Protein AF-A0A7K2Q3U7-F1 (afdb_monomer_lite)

Sequence (78 aa):
VSEAAAELAAQKVERERIARRKAERQAPVEAGAKLSGKAADLLAAVRAVESGEKPSPVYFDEAPVAPRRAAEAPAAPR

Structure (mmCIF, N/CA/C/O backbone):
data_AF-A0A7K2Q3U7-F1
#
_entry.id   AF-A0A7K2Q3U7-F1
#
loop_
_atom_site.group_PDB
_atom_site.id
_atom_site.type_symbol
_atom_site.label_atom_id
_atom_site.label_alt_id
_atom_site.label_comp_id
_atom_site.label_asym_id
_atom_site.label_entity_id
_atom_site.label_seq_id
_atom_site.pdbx_PDB_ins_code
_atom_site.Cartn_x
_atom_site.Cartn_y
_atom_site.Cartn_z
_atom_site.occupancy
_atom_site.B_iso_or_equiv
_atom_site.auth_seq_id
_atom_site.auth_comp_id
_atom_site.auth_asym_id
_atom_site.auth_atom_id
_atom_site.pdbx_PDB_model_num
ATOM 1 N N . VAL A 1 1 ? -27.397 -6.168 28.293 1.00 66.06 1 VAL A N 1
ATOM 2 C CA . VAL A 1 1 ? -26.953 -5.004 27.486 1.00 66.06 1 VAL A CA 1
ATOM 3 C C . VAL A 1 1 ? -27.803 -4.997 26.226 1.00 66.06 1 VAL A C 1
ATOM 5 O O . VAL A 1 1 ? -27.968 -6.070 25.664 1.00 66.06 1 VAL A O 1
ATOM 8 N N . SER A 1 2 ? -28.428 -3.876 25.857 1.00 91.12 2 SER A N 1
ATOM 9 C CA . SER A 1 2 ? -29.269 -3.798 24.650 1.00 91.12 2 SER A CA 1
ATOM 10 C C . SER A 1 2 ? -28.417 -3.757 23.378 1.00 91.12 2 SER A C 1
ATOM 12 O O . SER A 1 2 ? -27.261 -3.335 23.424 1.00 91.12 2 SER A O 1
ATOM 14 N N . GLU A 1 3 ? -28.985 -4.158 22.241 1.00 93.56 3 GLU A N 1
ATOM 15 C CA . GLU A 1 3 ? -28.302 -4.147 20.935 1.00 93.56 3 GLU A CA 1
ATOM 16 C C . GLU A 1 3 ? -27.775 -2.752 20.571 1.00 93.56 3 GLU A C 1
ATOM 18 O O . GLU A 1 3 ? -26.602 -2.601 20.239 1.00 93.56 3 GLU A O 1
ATOM 23 N N . ALA A 1 4 ? -28.580 -1.706 20.785 1.00 95.00 4 ALA A N 1
ATOM 24 C CA . ALA A 1 4 ? -28.166 -0.320 20.555 1.00 95.00 4 ALA A CA 1
ATOM 25 C C . ALA A 1 4 ? -26.925 0.088 21.379 1.00 95.00 4 ALA A C 1
ATOM 27 O O . ALA A 1 4 ? -26.059 0.826 20.906 1.00 95.00 4 ALA A O 1
ATOM 28 N N . ALA A 1 5 ? -26.804 -0.404 22.617 1.00 95.12 5 ALA A N 1
ATOM 29 C CA . ALA A 1 5 ? -25.630 -0.137 23.445 1.00 95.12 5 ALA A CA 1
ATOM 30 C C . ALA A 1 5 ? -24.389 -0.896 22.942 1.00 95.12 5 ALA A C 1
ATOM 32 O O . ALA A 1 5 ? -23.277 -0.367 23.014 1.00 95.12 5 ALA A O 1
ATOM 33 N N . ALA A 1 6 ? -24.574 -2.104 22.403 1.00 95.62 6 ALA A N 1
ATOM 34 C CA . ALA A 1 6 ? -23.500 -2.879 21.789 1.00 95.62 6 ALA A CA 1
ATOM 35 C C . ALA A 1 6 ? -22.985 -2.217 20.497 1.00 95.62 6 ALA A C 1
ATOM 37 O O . ALA A 1 6 ? -21.773 -2.101 20.315 1.00 95.62 6 ALA A O 1
ATOM 38 N N . GLU A 1 7 ? -23.875 -1.699 19.647 1.00 94.75 7 GLU A N 1
ATOM 39 C CA . GLU A 1 7 ? -23.493 -0.966 18.432 1.00 94.75 7 GLU A CA 1
ATOM 40 C C . GLU A 1 7 ? -22.704 0.308 18.746 1.00 94.75 7 GLU A C 1
ATOM 42 O O . GLU A 1 7 ? -21.667 0.574 18.134 1.00 94.75 7 GLU A O 1
ATOM 47 N N . LEU A 1 8 ? -23.141 1.083 19.743 1.00 96.50 8 LEU A N 1
ATOM 48 C CA . LEU A 1 8 ? -22.418 2.280 20.176 1.00 96.50 8 LEU A CA 1
ATOM 49 C C . LEU A 1 8 ? -21.018 1.947 20.708 1.00 96.50 8 LEU A C 1
ATOM 51 O O . LEU A 1 8 ? -20.069 2.689 20.446 1.00 96.50 8 LEU A O 1
ATOM 55 N N . ALA A 1 9 ? -20.868 0.841 21.441 1.00 97.12 9 ALA A N 1
ATOM 56 C CA . ALA A 1 9 ? -19.563 0.375 21.901 1.00 97.12 9 ALA A CA 1
ATOM 57 C C . ALA A 1 9 ? -18.663 -0.037 20.722 1.00 97.12 9 ALA A C 1
ATOM 59 O O . ALA A 1 9 ? -17.504 0.377 20.668 1.00 97.12 9 ALA A O 1
ATOM 60 N N . ALA A 1 10 ? -19.201 -0.769 19.740 1.00 97.06 10 ALA A N 1
ATOM 61 C CA . ALA A 1 10 ? -18.468 -1.168 18.539 1.00 97.06 10 ALA A CA 1
ATOM 62 C C . ALA A 1 10 ? -17.983 0.044 17.723 1.00 97.06 10 ALA A C 1
ATOM 64 O O . ALA A 1 10 ? -16.825 0.093 17.306 1.00 97.06 10 ALA A O 1
ATOM 65 N N . GLN A 1 11 ? -18.827 1.069 17.565 1.00 98.00 11 GLN A N 1
ATOM 66 C CA . GLN A 1 11 ? -18.454 2.301 16.866 1.00 98.00 11 GLN A CA 1
ATOM 67 C C . GLN A 1 11 ? -17.306 3.052 17.554 1.00 98.00 11 GLN A C 1
ATOM 69 O O . GLN A 1 11 ? -16.431 3.592 16.873 1.00 98.00 11 GLN A O 1
ATOM 74 N N . LYS A 1 12 ? -17.286 3.095 18.893 1.00 98.19 12 LYS A N 1
ATOM 75 C CA . LYS A 1 12 ? -16.192 3.727 19.652 1.00 98.19 12 LYS A CA 1
ATOM 76 C C . LYS A 1 12 ? -14.869 3.014 19.403 1.00 98.19 12 LYS A C 1
ATOM 78 O O . LYS A 1 12 ? -13.895 3.668 19.039 1.00 98.19 12 LYS A O 1
ATOM 83 N N . VAL A 1 13 ? -14.869 1.684 19.501 1.00 98.12 13 VAL A N 1
ATOM 84 C CA . VAL A 1 13 ? -13.681 0.859 19.240 1.00 98.12 13 VAL A CA 1
ATOM 85 C C . VAL A 1 13 ? -13.159 1.078 17.819 1.00 98.12 13 VAL A C 1
ATOM 87 O O . VAL A 1 13 ? -11.955 1.243 17.620 1.00 98.12 13 VAL A O 1
ATOM 90 N N . GLU A 1 14 ? -14.041 1.129 16.820 1.00 98.19 14 GLU A N 1
ATOM 91 C CA . GLU A 1 14 ? -13.620 1.352 15.435 1.00 98.19 14 GLU A CA 1
ATOM 92 C C . GLU A 1 14 ? -13.045 2.760 15.225 1.00 98.19 14 GLU A C 1
ATOM 94 O O . GLU A 1 14 ? -11.993 2.924 14.603 1.00 98.19 14 GLU A O 1
ATOM 99 N N . ARG A 1 15 ? -13.662 3.792 15.817 1.00 98.19 15 ARG A N 1
ATOM 100 C CA . ARG A 1 15 ? -13.115 5.157 15.784 1.00 98.19 15 ARG A CA 1
ATOM 101 C C . ARG A 1 15 ? -11.741 5.244 16.439 1.00 98.19 15 ARG A C 1
ATOM 103 O O . ARG A 1 15 ? -10.860 5.898 15.885 1.00 98.19 15 ARG A O 1
ATOM 110 N N . GLU A 1 16 ? -11.537 4.575 17.570 1.00 9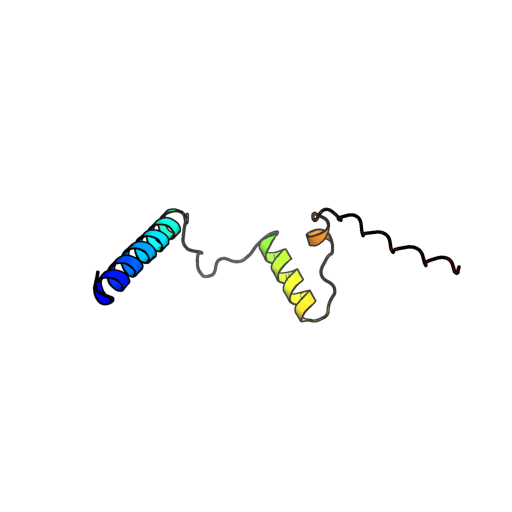8.00 16 GLU A N 1
ATOM 111 C CA . GLU A 1 16 ? -10.239 4.517 18.249 1.00 98.00 16 GLU A CA 1
ATOM 112 C C . GLU A 1 16 ? -9.172 3.827 17.386 1.00 98.00 16 GLU A C 1
ATOM 114 O O . GLU A 1 16 ? -8.045 4.319 17.286 1.00 98.00 16 GLU A O 1
ATOM 119 N N . ARG A 1 17 ? -9.521 2.734 16.691 1.00 97.75 17 ARG A N 1
ATOM 120 C CA . ARG A 1 17 ? -8.622 2.059 15.737 1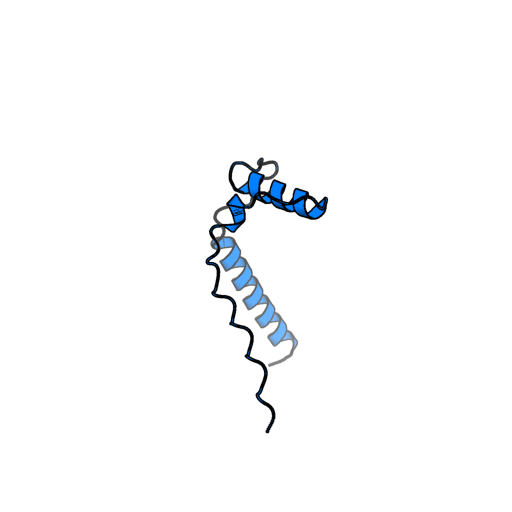.00 97.75 17 ARG A CA 1
ATOM 121 C C . ARG A 1 17 ? -8.238 2.964 14.571 1.00 97.75 17 ARG A C 1
ATOM 123 O O . ARG A 1 17 ? -7.062 3.035 14.212 1.00 97.75 17 ARG A O 1
ATOM 130 N N . ILE A 1 18 ? -9.208 3.678 14.001 1.00 96.38 18 ILE A N 1
ATOM 131 C CA . ILE A 1 18 ? -8.968 4.635 12.915 1.00 96.38 18 ILE A CA 1
ATOM 132 C C . ILE A 1 18 ? -8.078 5.782 13.402 1.00 96.38 18 ILE A C 1
ATOM 134 O O . ILE A 1 18 ? -7.135 6.152 12.704 1.00 96.38 18 ILE A O 1
ATOM 138 N N . ALA A 1 19 ? -8.347 6.334 14.587 1.00 95.75 19 ALA A N 1
ATOM 139 C CA . ALA A 1 19 ? -7.552 7.411 15.169 1.00 95.75 19 ALA A CA 1
ATOM 140 C C . ALA A 1 19 ? -6.097 6.978 15.385 1.00 95.75 19 ALA A C 1
ATOM 142 O O . ALA A 1 19 ? -5.185 7.695 14.978 1.00 95.75 19 ALA A O 1
ATOM 143 N N . ARG A 1 20 ? -5.880 5.770 15.921 1.00 95.94 20 ARG A N 1
ATOM 144 C CA . ARG A 1 20 ? -4.541 5.193 16.089 1.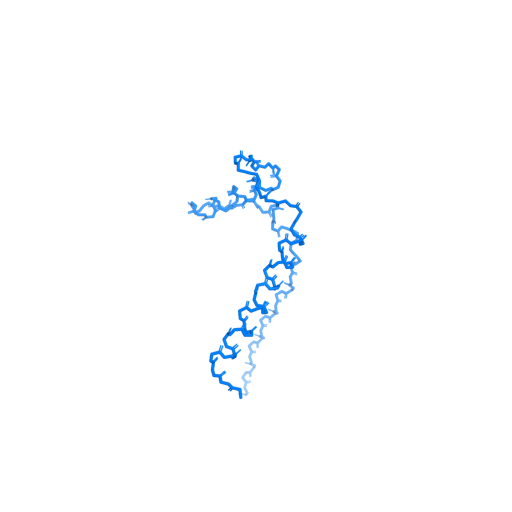00 95.94 20 ARG A CA 1
ATOM 145 C C . ARG A 1 20 ? -3.810 5.052 14.754 1.00 95.94 20 ARG A C 1
ATOM 147 O O . ARG A 1 20 ? -2.719 5.590 14.605 1.00 95.94 20 ARG A O 1
ATOM 154 N N . ARG A 1 21 ? -4.444 4.442 13.745 1.00 94.44 21 ARG A N 1
ATOM 155 C CA . ARG A 1 21 ? -3.851 4.317 12.399 1.00 94.44 21 ARG A CA 1
ATOM 156 C C . ARG A 1 21 ? -3.544 5.665 11.749 1.00 94.44 21 ARG A C 1
ATOM 158 O O . ARG A 1 21 ? -2.575 5.781 11.008 1.00 94.44 21 ARG A O 1
ATOM 165 N N . LYS A 1 22 ? -4.384 6.679 11.969 1.00 90.69 22 LYS A N 1
ATOM 166 C CA . LYS A 1 22 ? -4.138 8.033 11.456 1.00 90.69 22 LYS A CA 1
ATOM 167 C C . LYS A 1 22 ? -2.954 8.695 12.155 1.00 90.69 22 LYS A C 1
ATOM 169 O O . LYS A 1 22 ? -2.185 9.353 11.472 1.00 90.69 22 LYS A O 1
ATOM 174 N N . ALA A 1 23 ? -2.804 8.501 13.463 1.00 91.62 23 ALA A N 1
ATOM 175 C CA . ALA A 1 23 ? -1.678 9.033 14.228 1.00 91.62 23 ALA A CA 1
ATOM 176 C C . ALA A 1 23 ? -0.343 8.361 13.854 1.00 91.62 23 ALA A C 1
ATOM 178 O O . ALA A 1 23 ? 0.693 9.013 13.860 1.00 91.62 23 ALA A O 1
ATOM 179 N N . GLU A 1 24 ? -0.370 7.076 13.489 1.00 92.69 24 GLU A N 1
ATOM 180 C CA . GLU A 1 24 ? 0.808 6.329 13.020 1.00 92.69 24 GLU A CA 1
ATOM 181 C C . GLU A 1 24 ? 1.254 6.716 11.595 1.00 92.69 24 GLU A C 1
ATOM 183 O O . GLU A 1 24 ? 2.393 6.460 11.206 1.00 92.69 24 GLU A O 1
ATOM 188 N N . ARG A 1 25 ? 0.381 7.334 10.788 1.00 89.62 25 ARG A N 1
ATOM 189 C CA . ARG A 1 25 ? 0.734 7.805 9.441 1.00 89.62 25 ARG A CA 1
ATOM 190 C C . ARG A 1 25 ? 1.547 9.099 9.526 1.00 89.62 25 ARG A C 1
ATOM 192 O O . ARG A 1 25 ? 1.054 10.096 10.034 1.00 89.62 25 ARG A O 1
ATOM 199 N N . GLN A 1 26 ? 2.750 9.104 8.945 1.00 82.44 26 GLN A N 1
ATOM 200 C CA . GLN A 1 26 ? 3.646 10.275 8.938 1.00 82.44 26 GLN A CA 1
ATOM 201 C C . GLN A 1 26 ? 3.062 11.485 8.195 1.00 82.44 26 GLN A C 1
ATOM 203 O O . GLN A 1 26 ? 3.149 12.606 8.684 1.00 82.44 26 GLN A O 1
ATOM 208 N N . ALA A 1 27 ? 2.460 11.265 7.026 1.00 82.81 27 ALA A N 1
ATOM 209 C CA . ALA A 1 27 ? 1.790 12.301 6.248 1.00 82.81 27 ALA A CA 1
ATOM 210 C C . ALA A 1 27 ? 0.778 11.671 5.275 1.00 82.81 27 ALA A C 1
ATOM 212 O O . ALA A 1 27 ? 0.905 10.492 4.916 1.00 82.81 27 ALA A O 1
ATOM 213 N N . PRO A 1 28 ? -0.242 12.424 4.827 1.00 84.25 28 PRO A N 1
ATOM 214 C CA . PRO A 1 28 ? -0.973 12.088 3.612 1.00 84.25 28 PRO A CA 1
ATOM 215 C C . PRO A 1 28 ? -0.015 11.955 2.419 1.00 84.25 28 PRO A C 1
ATOM 217 O O . PRO A 1 28 ? 1.042 12.578 2.391 1.00 84.25 28 PRO A O 1
ATOM 220 N N . VAL A 1 29 ? -0.397 11.168 1.413 1.00 83.25 29 VAL A N 1
ATOM 221 C CA . VAL A 1 29 ? 0.344 11.138 0.146 1.00 83.25 29 VAL A CA 1
ATOM 222 C C . VAL A 1 29 ? 0.074 12.447 -0.591 1.00 83.25 29 VAL A C 1
ATOM 224 O O . VAL A 1 29 ? -1.088 12.787 -0.822 1.00 83.25 29 VAL A O 1
ATOM 227 N N . GLU A 1 30 ? 1.128 13.178 -0.948 1.00 85.25 30 GLU A N 1
ATOM 228 C CA . GLU A 1 30 ? 1.007 14.415 -1.719 1.00 85.25 30 GLU A CA 1
ATOM 229 C C . GLU A 1 30 ? 0.445 14.130 -3.119 1.00 85.25 30 GLU A C 1
ATOM 231 O O . GLU A 1 30 ? 0.969 13.309 -3.877 1.00 85.25 30 GLU A O 1
ATOM 236 N N . ALA A 1 31 ? -0.645 14.812 -3.473 1.00 82.44 31 ALA A N 1
ATOM 237 C CA . ALA A 1 31 ? -1.248 14.687 -4.792 1.00 82.44 31 ALA A CA 1
ATOM 238 C C . ALA A 1 31 ? -0.317 15.270 -5.868 1.00 82.44 31 ALA A C 1
ATOM 240 O O . ALA A 1 31 ? 0.237 16.353 -5.704 1.00 82.44 31 ALA A O 1
ATOM 241 N N . GLY A 1 32 ? -0.165 14.562 -6.990 1.00 80.56 32 GLY A N 1
ATOM 242 C CA . GLY A 1 32 ? 0.674 15.009 -8.109 1.00 80.56 32 GLY A CA 1
ATOM 243 C C . GLY A 1 32 ? 2.175 14.752 -7.937 1.00 80.5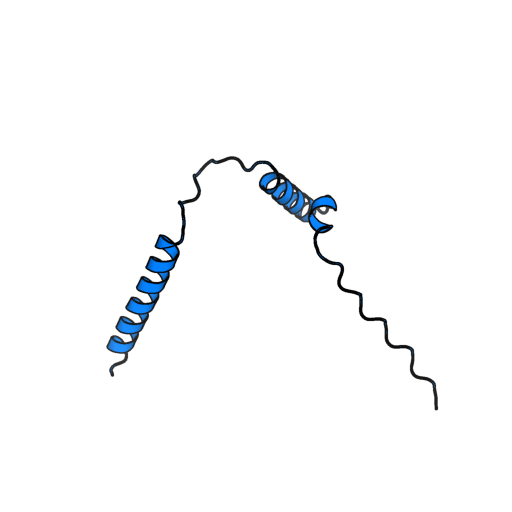6 32 GLY A C 1
ATOM 244 O O . GLY A 1 32 ? 2.936 15.028 -8.867 1.00 80.56 32 GLY A O 1
ATOM 245 N N . ALA A 1 33 ? 2.610 14.177 -6.810 1.00 82.00 33 ALA A N 1
ATOM 246 C CA . ALA A 1 33 ? 3.974 13.686 -6.669 1.00 82.00 33 ALA A CA 1
ATOM 247 C C . ALA A 1 33 ? 4.260 12.624 -7.746 1.00 82.00 33 ALA A C 1
ATOM 249 O O . ALA A 1 33 ? 3.524 11.646 -7.901 1.00 82.00 33 ALA A O 1
ATOM 250 N N . LYS A 1 34 ? 5.331 12.827 -8.520 1.00 85.81 34 LYS A N 1
ATOM 251 C CA . LYS A 1 34 ? 5.766 11.851 -9.524 1.00 85.81 34 LYS A CA 1
ATOM 252 C C . LYS A 1 34 ? 6.438 10.680 -8.820 1.00 85.81 34 LYS A C 1
ATOM 254 O O . LYS A 1 34 ? 7.288 10.878 -7.956 1.00 85.81 34 LYS A O 1
ATOM 259 N N . LEU A 1 35 ? 6.097 9.465 -9.234 1.00 89.50 35 LEU A N 1
ATOM 260 C CA . LEU A 1 35 ? 6.846 8.284 -8.825 1.00 89.50 35 LEU A CA 1
ATOM 261 C C . LEU A 1 35 ? 8.236 8.330 -9.454 1.00 89.50 35 LEU A C 1
ATOM 263 O O . LEU A 1 35 ? 8.385 8.703 -10.619 1.00 89.50 35 LEU A O 1
ATOM 267 N N . SER A 1 36 ? 9.245 7.948 -8.684 1.00 88.69 36 SER A N 1
ATOM 268 C CA . SER A 1 36 ? 10.640 7.938 -9.114 1.00 88.69 36 SER A CA 1
ATOM 269 C C . SER A 1 36 ? 11.371 6.716 -8.557 1.00 88.69 36 SER A C 1
ATOM 271 O O . SER A 1 36 ? 10.870 6.023 -7.663 1.00 88.69 36 SER A O 1
ATOM 273 N N . GLY A 1 37 ? 12.544 6.423 -9.126 1.00 89.06 37 GLY A N 1
ATOM 274 C CA . GLY A 1 37 ? 13.375 5.281 -8.742 1.00 89.06 37 GLY A CA 1
ATOM 275 C C . GLY A 1 37 ? 12.602 3.959 -8.758 1.00 89.06 37 GLY A C 1
ATOM 276 O O . GLY A 1 37 ? 11.785 3.718 -9.646 1.00 89.06 37 GLY A O 1
ATOM 277 N N . LYS A 1 38 ? 12.799 3.138 -7.715 1.00 90.19 38 LYS A N 1
ATOM 278 C CA . LYS A 1 38 ? 12.193 1.799 -7.591 1.00 90.19 38 LYS A CA 1
ATOM 279 C C . LYS A 1 38 ? 10.661 1.813 -7.706 1.00 90.19 38 LYS A C 1
ATOM 281 O O . LYS A 1 38 ? 10.085 0.860 -8.213 1.00 90.19 38 LYS A O 1
ATOM 286 N N . ALA A 1 39 ? 9.983 2.875 -7.268 1.00 90.88 39 ALA A N 1
ATOM 287 C CA . ALA A 1 39 ? 8.523 2.943 -7.356 1.00 90.88 39 ALA A CA 1
ATOM 288 C C . ALA A 1 39 ? 8.026 3.116 -8.802 1.00 90.88 39 ALA A C 1
ATOM 290 O O . ALA A 1 39 ? 7.047 2.481 -9.189 1.00 90.88 39 ALA A O 1
ATOM 291 N N . ALA A 1 40 ? 8.700 3.950 -9.601 1.00 91.50 40 ALA A N 1
ATOM 292 C CA . ALA A 1 40 ? 8.371 4.123 -11.018 1.00 91.50 40 ALA A CA 1
ATOM 293 C C . ALA A 1 40 ? 8.640 2.836 -11.808 1.00 91.50 40 ALA A C 1
ATOM 295 O O . ALA A 1 40 ? 7.801 2.393 -12.590 1.00 91.50 40 ALA A O 1
ATOM 296 N N . ASP A 1 41 ? 9.779 2.217 -11.526 1.00 90.31 41 ASP A N 1
ATOM 297 C CA . ASP A 1 41 ? 10.228 0.950 -12.088 1.00 90.31 41 ASP A CA 1
ATOM 298 C C . ASP A 1 41 ? 9.237 -0.200 -11.853 1.00 90.31 41 ASP A C 1
ATOM 300 O O . ASP A 1 41 ? 8.839 -0.896 -12.789 1.00 90.31 41 ASP A O 1
ATOM 304 N N . LEU A 1 42 ? 8.773 -0.366 -10.610 1.00 92.00 42 LEU A N 1
ATOM 305 C CA . LEU A 1 42 ? 7.773 -1.380 -10.272 1.00 92.00 42 LEU A CA 1
ATOM 306 C C . LEU A 1 42 ? 6.448 -1.138 -11.004 1.00 92.00 42 LEU A C 1
ATOM 308 O O . LEU A 1 42 ? 5.815 -2.086 -11.462 1.00 92.00 42 LEU A O 1
ATOM 312 N N . LEU A 1 43 ? 6.033 0.120 -11.162 1.00 92.38 43 LEU A N 1
ATOM 313 C CA . LEU A 1 43 ? 4.811 0.442 -11.900 1.00 92.38 43 LEU A CA 1
ATOM 314 C C . LEU A 1 43 ? 4.954 0.187 -13.407 1.00 92.38 43 LEU A C 1
ATOM 316 O O . LEU A 1 43 ? 3.998 -0.248 -14.046 1.00 92.38 43 LEU A O 1
ATOM 320 N N . ALA A 1 44 ? 6.143 0.400 -13.974 1.00 92.06 44 ALA A N 1
ATOM 321 C CA . ALA A 1 44 ? 6.440 0.017 -15.352 1.00 92.06 44 ALA A CA 1
ATOM 322 C C . ALA A 1 44 ? 6.373 -1.509 -15.533 1.00 92.06 44 ALA A C 1
ATOM 324 O O . ALA A 1 44 ? 5.780 -1.984 -16.501 1.00 92.06 44 ALA A O 1
ATOM 325 N N . ALA A 1 45 ? 6.899 -2.276 -14.571 1.00 93.62 45 ALA A N 1
ATOM 326 C CA . ALA A 1 45 ? 6.809 -3.734 -14.576 1.00 93.62 45 ALA A CA 1
ATOM 327 C C . ALA A 1 45 ? 5.352 -4.229 -14.538 1.00 93.62 45 ALA A C 1
ATOM 329 O O . ALA A 1 45 ? 5.004 -5.141 -15.283 1.00 93.62 45 ALA A O 1
ATOM 330 N N . VAL A 1 46 ? 4.485 -3.604 -13.732 1.00 95.00 46 VAL A N 1
ATOM 331 C CA . VAL A 1 46 ? 3.046 -3.930 -13.710 1.00 95.00 46 VAL A CA 1
ATOM 332 C C . VAL A 1 46 ? 2.406 -3.683 -15.077 1.00 95.00 46 VAL A C 1
ATOM 334 O O . VAL A 1 46 ? 1.732 -4.566 -15.598 1.00 95.00 46 VAL A O 1
ATOM 337 N N . ARG A 1 47 ? 2.674 -2.532 -15.704 1.00 95.31 47 ARG A N 1
ATOM 338 C CA . ARG A 1 47 ? 2.131 -2.211 -17.036 1.00 95.31 47 ARG A CA 1
ATOM 339 C C . ARG A 1 47 ? 2.596 -3.184 -18.119 1.00 95.31 47 ARG A C 1
ATOM 341 O O . ARG A 1 47 ? 1.802 -3.521 -18.986 1.00 95.31 47 ARG A O 1
ATOM 348 N N . ALA A 1 48 ? 3.848 -3.643 -18.062 1.00 94.50 48 ALA A N 1
ATOM 349 C CA . ALA A 1 48 ? 4.355 -4.664 -18.979 1.00 94.50 48 ALA A CA 1
ATOM 350 C C . ALA A 1 48 ? 3.577 -5.983 -18.830 1.00 94.50 48 ALA A C 1
ATOM 352 O O . ALA A 1 48 ? 3.163 -6.574 -19.819 1.00 94.50 48 ALA A O 1
ATOM 353 N N . VAL A 1 49 ? 3.297 -6.412 -17.593 1.00 95.31 49 VAL A N 1
ATOM 354 C CA . VAL A 1 49 ? 2.463 -7.602 -17.345 1.00 95.31 49 VAL A CA 1
ATOM 355 C C . VAL A 1 49 ? 1.058 -7.415 -17.917 1.00 95.31 49 VAL A C 1
ATOM 357 O O . VAL A 1 49 ? 0.534 -8.317 -18.567 1.00 95.31 49 VAL A O 1
ATOM 360 N N . GLU A 1 50 ? 0.457 -6.244 -17.706 1.00 96.69 50 GLU A N 1
ATOM 361 C CA . GLU A 1 50 ? -0.877 -5.917 -18.219 1.00 96.69 50 GLU A CA 1
ATOM 362 C C . GLU A 1 50 ? -0.932 -5.865 -19.755 1.00 96.69 50 GLU A C 1
ATOM 364 O O . GLU A 1 50 ? -1.964 -6.204 -20.334 1.00 96.69 50 GLU A O 1
ATOM 369 N N . SER A 1 51 ? 0.163 -5.498 -20.430 1.00 96.56 51 SER A N 1
ATOM 370 C CA . SER A 1 51 ? 0.263 -5.512 -21.896 1.00 96.56 51 SER A CA 1
ATOM 371 C C . SER A 1 51 ? 0.646 -6.876 -22.484 1.00 96.56 51 SER A C 1
ATOM 373 O O . SER A 1 51 ? 0.709 -7.017 -23.706 1.00 96.56 51 SER A O 1
ATOM 375 N N . GLY A 1 52 ? 0.885 -7.891 -21.647 1.00 96.31 52 GLY A N 1
ATOM 376 C CA . GLY A 1 52 ? 1.359 -9.209 -22.079 1.00 96.31 52 GLY A CA 1
ATOM 377 C C . GLY A 1 52 ? 2.856 -9.258 -22.405 1.00 96.31 52 GLY A C 1
ATOM 378 O O . GLY A 1 52 ? 3.341 -10.259 -22.935 1.00 96.31 52 GLY A O 1
ATOM 379 N N . GLU A 1 53 ? 3.601 -8.204 -22.082 1.00 95.25 53 GLU A N 1
ATOM 380 C CA . GLU A 1 53 ? 5.056 -8.176 -22.150 1.00 95.25 53 GLU A CA 1
ATOM 381 C C . GLU A 1 53 ? 5.688 -8.792 -20.895 1.00 95.25 53 GLU A C 1
ATOM 383 O O . GLU A 1 53 ? 5.083 -8.917 -19.827 1.00 95.25 53 GLU A O 1
ATOM 388 N N . LYS A 1 54 ? 6.956 -9.195 -21.014 1.00 91.75 54 LYS A N 1
ATOM 389 C CA . LYS A 1 54 ? 7.701 -9.755 -19.886 1.00 91.75 54 LYS A CA 1
ATOM 390 C C . LYS A 1 54 ? 8.373 -8.625 -19.091 1.00 91.75 54 LYS A C 1
ATOM 392 O O . LYS A 1 54 ? 9.252 -7.964 -19.644 1.00 91.75 54 LYS A O 1
ATOM 397 N N . PRO A 1 55 ? 8.031 -8.418 -17.805 1.00 89.31 55 PRO A N 1
ATOM 398 C CA . PRO A 1 55 ? 8.688 -7.409 -16.980 1.00 89.31 55 PRO A CA 1
ATOM 399 C C . PRO A 1 55 ? 10.153 -7.776 -16.704 1.00 89.31 55 PRO A C 1
ATOM 401 O O . PRO A 1 55 ? 10.533 -8.950 -16.729 1.00 89.31 55 PRO A O 1
ATOM 404 N N . SER A 1 56 ? 10.975 -6.766 -16.404 1.00 81.75 56 SER A N 1
ATOM 405 C CA . SER A 1 56 ? 12.389 -6.967 -16.061 1.00 81.75 56 SER A CA 1
ATOM 406 C C . SER A 1 56 ? 12.545 -7.900 -14.843 1.00 81.75 56 SER A C 1
ATOM 408 O O . SER A 1 56 ? 11.876 -7.682 -13.829 1.00 81.75 56 SER A O 1
ATOM 410 N N . PRO A 1 57 ? 13.430 -8.916 -14.903 1.00 76.94 57 PRO A N 1
ATOM 411 C CA . PRO A 1 57 ? 13.624 -9.887 -13.821 1.00 76.94 57 PRO A CA 1
ATOM 412 C C . PRO A 1 57 ? 14.314 -9.292 -12.585 1.00 76.94 57 PRO A C 1
ATOM 414 O O . PRO A 1 57 ? 14.120 -9.798 -11.484 1.00 76.94 57 PRO A O 1
ATOM 417 N N . VAL A 1 58 ? 15.024 -8.169 -12.745 1.00 75.12 58 VAL A N 1
ATOM 418 C CA . VAL A 1 58 ? 15.824 -7.509 -11.695 1.00 75.12 58 VAL A CA 1
ATOM 419 C C . VAL A 1 58 ? 14.997 -7.163 -10.447 1.00 75.12 58 VAL A C 1
ATOM 421 O O . VAL A 1 58 ? 15.530 -7.100 -9.343 1.00 75.12 58 VAL A O 1
ATOM 424 N N . TYR A 1 59 ? 13.683 -6.964 -10.592 1.00 70.19 59 TYR A N 1
ATOM 425 C CA . TYR A 1 59 ? 12.786 -6.668 -9.468 1.00 70.19 59 TYR A CA 1
ATOM 426 C C . TYR A 1 59 ? 12.336 -7.909 -8.684 1.00 70.19 59 TYR A C 1
ATOM 428 O O . TYR A 1 59 ? 11.806 -7.769 -7.583 1.00 70.19 59 TYR A O 1
ATOM 436 N N . PHE A 1 60 ? 12.522 -9.105 -9.244 1.00 69.69 60 PHE A N 1
ATOM 437 C CA . PHE A 1 60 ? 12.047 -10.376 -8.691 1.00 69.69 60 PHE A CA 1
ATOM 438 C C . PHE A 1 60 ? 13.183 -11.259 -8.154 1.00 69.69 60 PHE A C 1
ATOM 440 O O . PHE A 1 60 ? 12.910 -12.192 -7.402 1.00 69.69 60 PHE A O 1
ATOM 447 N N . ASP A 1 61 ? 14.439 -10.939 -8.479 1.00 65.12 61 ASP A N 1
ATOM 448 C CA . ASP A 1 61 ? 15.625 -11.711 -8.077 1.00 65.12 61 ASP A CA 1
ATOM 449 C C . ASP A 1 61 ? 15.952 -11.621 -6.567 1.00 65.12 61 ASP A C 1
ATOM 451 O O . ASP A 1 61 ? 16.724 -12.427 -6.053 1.00 65.12 61 ASP A O 1
ATOM 455 N N . GLU A 1 62 ? 15.344 -10.685 -5.824 1.00 62.16 62 GLU A N 1
ATOM 456 C CA . GLU A 1 62 ? 15.486 -10.586 -4.357 1.00 62.16 62 GLU A CA 1
ATOM 457 C C . GLU A 1 62 ? 14.640 -11.621 -3.588 1.00 62.16 62 GLU A C 1
ATOM 459 O O . GLU A 1 62 ? 14.876 -11.849 -2.399 1.00 62.16 62 GLU A O 1
ATOM 464 N N . ALA A 1 63 ? 13.645 -12.251 -4.224 1.00 62.84 63 ALA A N 1
ATOM 465 C CA . ALA A 1 63 ? 12.822 -13.245 -3.547 1.00 62.84 63 ALA A CA 1
ATOM 466 C C . ALA A 1 63 ? 13.617 -14.555 -3.385 1.00 62.84 63 ALA A C 1
ATOM 468 O O . ALA A 1 63 ? 14.057 -15.122 -4.388 1.00 62.84 63 ALA A O 1
ATOM 469 N N . PRO A 1 64 ? 13.795 -15.088 -2.157 1.00 62.06 64 PRO A N 1
ATOM 470 C CA . PRO A 1 64 ? 14.490 -16.353 -1.980 1.00 62.06 64 PRO A CA 1
ATOM 471 C C . PRO A 1 64 ? 13.743 -17.446 -2.747 1.00 62.06 64 PRO A C 1
ATOM 473 O O . PRO A 1 64 ? 12.565 -17.710 -2.492 1.00 62.06 64 PRO A O 1
ATOM 476 N N . VAL A 1 65 ? 14.430 -18.088 -3.696 1.00 70.81 65 VAL A N 1
ATOM 477 C CA . VAL A 1 65 ? 13.892 -19.239 -4.423 1.00 70.81 65 VAL A CA 1
ATOM 478 C C . VAL A 1 65 ? 13.751 -20.379 -3.421 1.00 70.81 65 VAL A C 1
ATOM 480 O O . VAL A 1 65 ? 14.713 -21.085 -3.122 1.00 70.81 65 VAL A O 1
ATOM 483 N N . ALA A 1 66 ? 12.551 -20.544 -2.863 1.00 73.06 66 ALA A N 1
ATOM 484 C CA . ALA A 1 66 ? 12.247 -21.702 -2.038 1.00 73.06 66 ALA A CA 1
ATOM 485 C C . ALA A 1 66 ? 12.516 -22.970 -2.872 1.00 73.06 66 ALA A C 1
ATOM 487 O O . ALA A 1 66 ? 12.092 -23.033 -4.035 1.00 73.06 66 ALA A O 1
ATOM 488 N N . PRO A 1 67 ? 13.229 -23.974 -2.328 1.00 78.25 67 PRO A N 1
ATOM 489 C CA . PRO A 1 67 ? 13.525 -25.189 -3.069 1.00 78.25 67 PRO A CA 1
ATOM 490 C C . PRO A 1 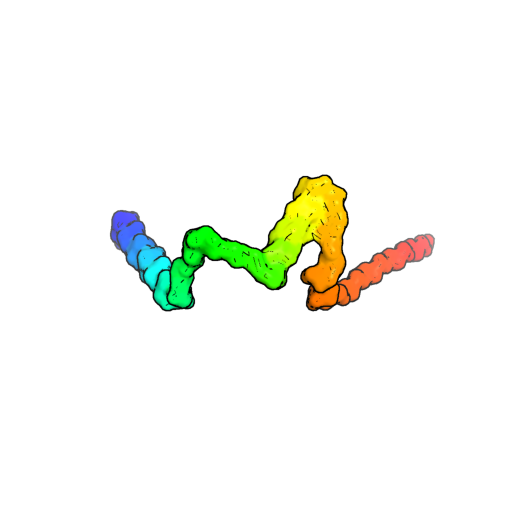67 ? 12.210 -25.833 -3.509 1.00 78.25 67 PRO A C 1
ATOM 492 O O . PRO A 1 67 ? 11.328 -26.105 -2.690 1.00 78.25 67 PRO A O 1
ATOM 495 N N . ARG A 1 68 ? 12.058 -26.054 -4.821 1.00 74.38 68 ARG A N 1
ATOM 496 C CA . ARG A 1 68 ? 10.898 -26.776 -5.351 1.00 74.38 68 ARG A CA 1
ATOM 497 C C . ARG A 1 68 ? 10.887 -28.159 -4.707 1.00 74.38 68 ARG A C 1
ATOM 499 O O . ARG A 1 68 ? 11.904 -28.852 -4.734 1.00 74.38 68 ARG A O 1
ATOM 506 N N . ARG A 1 69 ? 9.751 -28.556 -4.127 1.00 76.75 69 ARG A N 1
ATOM 507 C CA . ARG A 1 69 ? 9.570 -29.921 -3.622 1.00 76.75 69 ARG A CA 1
ATOM 508 C C . ARG A 1 69 ? 9.848 -30.883 -4.783 1.00 76.75 69 ARG A C 1
ATOM 510 O O . ARG A 1 69 ? 9.257 -30.728 -5.851 1.00 76.75 69 ARG A O 1
ATOM 517 N N . ALA A 1 70 ? 10.775 -31.820 -4.584 1.00 77.69 70 ALA A N 1
ATOM 518 C CA . ALA A 1 70 ? 11.069 -32.851 -5.571 1.00 77.69 70 ALA A CA 1
ATOM 519 C C . ALA A 1 70 ? 9.790 -33.644 -5.881 1.00 77.69 70 ALA A C 1
ATOM 521 O O . ALA A 1 70 ? 8.996 -33.909 -4.976 1.00 77.69 70 ALA A O 1
ATOM 522 N N . ALA A 1 71 ? 9.578 -33.984 -7.153 1.00 77.81 71 ALA A N 1
ATOM 523 C CA . ALA A 1 71 ? 8.467 -34.841 -7.546 1.00 77.81 71 ALA A CA 1
ATOM 524 C C . ALA A 1 71 ? 8.613 -36.214 -6.866 1.00 77.81 71 ALA A C 1
ATOM 526 O O . ALA A 1 71 ? 9.715 -36.765 -6.830 1.00 77.81 71 ALA A O 1
ATOM 527 N N . GLU A 1 72 ? 7.520 -36.750 -6.319 1.00 78.00 72 GLU A N 1
ATOM 528 C CA . GLU A 1 72 ? 7.507 -38.109 -5.774 1.00 78.00 72 GLU A CA 1
ATOM 529 C C . GLU A 1 72 ? 7.840 -39.110 -6.888 1.00 78.00 72 GLU A C 1
ATOM 531 O O . GLU A 1 72 ? 7.280 -39.054 -7.985 1.00 78.00 72 GLU A O 1
ATOM 536 N N . ALA A 1 73 ? 8.795 -40.003 -6.615 1.00 78.94 73 ALA A N 1
ATOM 537 C CA . ALA A 1 73 ? 9.186 -41.048 -7.550 1.00 78.94 73 ALA A CA 1
ATOM 538 C C . ALA A 1 73 ? 8.010 -42.016 -7.788 1.00 78.94 73 ALA A C 1
ATOM 540 O O . ALA A 1 73 ? 7.259 -42.300 -6.850 1.00 78.94 73 ALA A O 1
ATOM 541 N N . PRO A 1 74 ? 7.840 -42.542 -9.016 1.00 77.62 74 PRO A N 1
ATOM 542 C CA . PRO A 1 74 ? 6.750 -43.461 -9.320 1.00 77.62 74 PRO A CA 1
ATOM 543 C C . PRO A 1 74 ? 6.840 -44.711 -8.437 1.00 77.62 74 PRO A C 1
ATOM 545 O O . PRO A 1 74 ? 7.907 -45.311 -8.297 1.00 77.62 74 PRO A O 1
ATOM 548 N N . ALA A 1 75 ? 5.713 -45.097 -7.834 1.00 76.38 75 ALA A N 1
ATOM 549 C CA . ALA A 1 75 ? 5.632 -46.278 -6.984 1.00 76.38 75 ALA A CA 1
ATOM 550 C C . ALA A 1 75 ? 5.964 -47.544 -7.791 1.00 76.38 75 ALA A C 1
ATOM 552 O O . ALA A 1 75 ? 5.396 -47.776 -8.860 1.00 76.38 75 ALA A O 1
ATOM 553 N N . ALA A 1 76 ? 6.885 -48.360 -7.273 1.00 75.44 76 ALA A N 1
ATOM 554 C CA . ALA A 1 76 ? 7.257 -49.625 -7.895 1.00 75.44 76 ALA A CA 1
ATOM 555 C C . ALA A 1 76 ? 6.063 -50.606 -7.896 1.00 75.44 76 ALA A C 1
ATOM 557 O O . ALA A 1 76 ? 5.355 -50.694 -6.885 1.00 75.44 76 ALA A O 1
ATOM 558 N N . PRO A 1 77 ? 5.821 -51.340 -9.000 1.00 75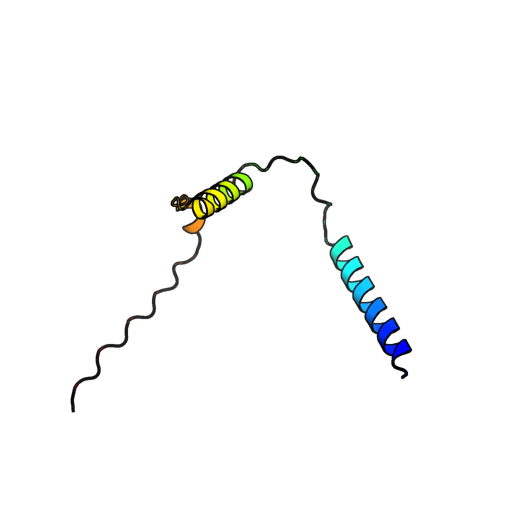.00 77 PRO A N 1
ATOM 559 C CA . PRO A 1 77 ? 4.785 -52.368 -9.043 1.00 75.00 77 PRO A CA 1
ATOM 560 C C . PRO A 1 77 ? 5.132 -53.526 -8.095 1.00 75.00 77 PRO A C 1
ATOM 562 O O . PRO A 1 77 ? 6.304 -53.872 -7.940 1.00 75.00 77 PRO A O 1
ATOM 565 N N . ARG A 1 78 ? 4.101 -54.079 -7.444 1.00 71.12 78 ARG A N 1
ATOM 566 C CA . ARG A 1 78 ? 4.196 -55.225 -6.525 1.00 71.12 78 ARG A CA 1
ATOM 567 C C . ARG A 1 78 ? 4.416 -56.537 -7.262 1.00 71.12 78 ARG A C 1
ATOM 569 O O . ARG A 1 78 ? 3.805 -56.695 -8.342 1.00 71.12 78 ARG A O 1
#

Foldseek 3Di:
DDPVVVVVVVVVVVVVVVVVVVVPDPDPDDPPDDDDDPRVLVVVQVVCVVVVHHRDCVNVVPDPPDPDDDDDDDDDDD

Radius of gyration: 24.94 Å; chains: 1; bounding box: 45×70×50 Å

pLDDT: mean 86.38, std 10.27, range [62.06, 98.19]

Secondary structure (DSSP, 8-state):
--HHHHHHHHHHHHHHHHHHHHHH-S-PPPTTPPP-HHHHHHHHHHHHHHTTPPPPGGGTTTS--PPPPPPPPPPPP-